Protein AF-A0A357SYR6-F1 (afdb_monomer)

Structure (mmCIF, N/CA/C/O backbone):
data_AF-A0A357SYR6-F1
#
_entry.id   AF-A0A357SYR6-F1
#
loop_
_atom_site.group_PDB
_atom_site.id
_atom_site.type_symbol
_atom_site.label_atom_id
_atom_site.label_alt_id
_atom_site.label_comp_id
_atom_site.label_asym_id
_atom_site.label_entity_id
_atom_site.label_seq_id
_atom_site.pdbx_PDB_ins_code
_atom_site.Cartn_x
_atom_site.Cartn_y
_atom_site.Cartn_z
_atom_site.occupancy
_atom_site.B_iso_or_equiv
_atom_site.auth_seq_id
_atom_site.auth_comp_id
_atom_site.auth_asym_id
_atom_site.auth_atom_id
_atom_site.pdbx_PDB_model_num
ATOM 1 N N . TYR A 1 1 ? 0.229 11.708 3.879 1.00 62.12 1 TYR A N 1
ATOM 2 C CA . TYR A 1 1 ? 0.086 10.726 4.973 1.00 62.12 1 TYR A CA 1
ATOM 3 C C . TYR A 1 1 ? -0.604 11.342 6.181 1.00 62.12 1 TYR A C 1
ATOM 5 O O . TYR A 1 1 ? -1.720 10.929 6.457 1.00 62.12 1 TYR A O 1
ATOM 13 N N . TYR A 1 2 ? -0.016 12.366 6.822 1.00 65.25 2 TYR A N 1
ATOM 14 C CA . TYR A 1 2 ? -0.557 12.988 8.040 1.00 65.25 2 TYR A CA 1
ATOM 15 C C . TYR A 1 2 ? -2.058 13.307 7.952 1.00 65.25 2 TYR A C 1
ATOM 17 O O . TYR A 1 2 ? -2.827 12.661 8.650 1.00 65.25 2 TYR A O 1
ATOM 25 N N . SER A 1 3 ? -2.507 14.168 7.033 1.00 65.62 3 SER A N 1
ATOM 26 C CA . SER A 1 3 ? -3.929 14.556 6.943 1.00 65.62 3 SER A CA 1
ATOM 27 C C . SER A 1 3 ? -4.893 13.427 6.562 1.00 65.62 3 SER A C 1
ATOM 29 O O . SER A 1 3 ? -6.044 13.448 6.979 1.00 65.62 3 SER A O 1
ATOM 31 N N . ASN A 1 4 ? -4.434 12.437 5.791 1.00 71.12 4 ASN A N 1
ATOM 32 C CA . ASN A 1 4 ? -5.279 11.327 5.345 1.00 71.12 4 ASN A CA 1
ATOM 33 C C . ASN A 1 4 ? -5.501 10.312 6.476 1.00 71.12 4 ASN A C 1
ATOM 35 O O . ASN A 1 4 ? -6.634 10.019 6.836 1.00 71.12 4 ASN A O 1
ATOM 39 N N . MET A 1 5 ? -4.409 9.830 7.075 1.00 72.31 5 MET A N 1
ATOM 40 C CA . MET A 1 5 ? -4.433 8.745 8.065 1.00 72.31 5 MET A CA 1
ATOM 41 C C . MET A 1 5 ? -4.942 9.222 9.431 1.00 72.31 5 MET A C 1
ATOM 43 O O . MET A 1 5 ? -5.750 8.542 10.065 1.00 72.31 5 MET A O 1
ATOM 47 N N . TYR A 1 6 ? -4.542 10.424 9.878 1.00 74.44 6 TYR A N 1
ATOM 48 C CA . TYR A 1 6 ? -5.105 10.976 11.113 1.00 74.44 6 TYR A CA 1
ATOM 49 C C . TYR A 1 6 ? -6.567 11.397 10.893 1.00 74.44 6 TYR A C 1
ATOM 51 O O . TYR A 1 6 ? -7.399 11.171 11.767 1.00 74.44 6 TYR A O 1
ATOM 59 N N . GLY A 1 7 ? -6.900 12.001 9.743 1.00 77.25 7 GLY A N 1
ATOM 60 C CA . GLY A 1 7 ? -8.239 12.537 9.472 1.00 77.25 7 GLY A CA 1
ATOM 61 C C . GLY A 1 7 ? -9.317 11.453 9.454 1.00 77.25 7 GLY A C 1
ATOM 62 O O . GLY A 1 7 ? -10.353 11.613 10.097 1.00 77.25 7 GLY A O 1
ATOM 63 N N . GLY A 1 8 ? -9.038 10.311 8.813 1.00 76.56 8 GLY A N 1
ATOM 64 C CA . GLY A 1 8 ? -9.933 9.146 8.811 1.00 76.56 8 GLY A CA 1
ATOM 65 C C . GLY A 1 8 ? -10.150 8.528 10.197 1.00 76.56 8 GLY A C 1
ATOM 66 O O . GLY A 1 8 ? -11.200 7.946 10.463 1.00 76.56 8 GLY A O 1
ATOM 67 N N . SER A 1 9 ? -9.209 8.730 11.127 1.00 79.00 9 SER A N 1
ATOM 68 C CA . SER A 1 9 ? -9.346 8.254 12.508 1.00 79.00 9 SER A CA 1
ATOM 69 C C . SER A 1 9 ? -10.447 8.997 13.278 1.00 79.00 9 SER A C 1
ATOM 71 O O . SER A 1 9 ? -11.057 8.417 14.169 1.00 79.00 9 SER A O 1
ATOM 73 N N . PHE A 1 10 ? -10.771 10.250 12.930 1.00 83.88 10 PHE A N 1
ATOM 74 C CA . PHE A 1 10 ? -11.851 10.996 13.594 1.00 83.88 10 PHE A CA 1
ATOM 75 C C . PHE A 1 10 ? -13.230 10.399 13.293 1.00 83.88 10 PHE A C 1
ATOM 77 O O . PHE A 1 10 ? -14.010 10.166 14.218 1.00 83.88 10 PHE A O 1
ATOM 84 N N . SER A 1 11 ? -13.531 10.127 12.017 1.00 82.62 11 SER A N 1
ATOM 85 C CA . SER A 1 11 ? -14.808 9.515 11.623 1.00 82.62 11 SER A CA 1
ATOM 86 C C . SER A 1 11 ? -14.911 8.066 12.103 1.00 82.62 11 SER A C 1
ATOM 88 O O . SER A 1 11 ? -15.976 7.641 12.551 1.00 82.62 11 SER A O 1
ATOM 90 N N . ALA A 1 12 ? -13.795 7.334 12.099 1.00 81.38 12 ALA A N 1
ATOM 91 C CA . ALA A 1 12 ? -13.709 5.979 12.630 1.00 81.38 12 ALA A CA 1
ATOM 92 C C . ALA A 1 12 ? -13.987 5.920 14.142 1.00 81.38 12 ALA A C 1
ATOM 94 O O . ALA A 1 12 ? -14.854 5.168 14.576 1.00 81.38 12 ALA A O 1
ATOM 95 N N . ILE A 1 13 ? -13.308 6.744 14.949 1.00 84.62 13 ILE A N 1
ATOM 96 C CA . ILE A 1 13 ? -13.412 6.709 16.417 1.00 84.62 13 ILE A CA 1
ATOM 97 C C . ILE A 1 13 ? -14.754 7.265 16.905 1.00 84.62 13 ILE A C 1
ATOM 99 O O . ILE A 1 13 ? -15.334 6.721 17.839 1.00 84.62 13 ILE A O 1
ATOM 103 N N . LEU A 1 14 ? -15.255 8.355 16.315 1.00 84.38 14 LEU A N 1
ATOM 104 C CA . LEU A 1 14 ? -16.460 9.025 16.823 1.00 84.38 14 LEU A CA 1
ATOM 105 C C . LEU A 1 14 ? -17.756 8.448 16.253 1.00 84.38 14 LEU A C 1
ATOM 107 O O . LEU A 1 14 ? -18.761 8.399 16.960 1.00 84.38 14 LEU A O 1
ATOM 111 N N . LEU A 1 15 ? -17.747 8.037 14.983 1.00 83.19 15 LEU A N 1
ATOM 112 C CA . LEU A 1 15 ? -18.959 7.670 14.246 1.00 83.19 15 LEU A CA 1
ATOM 113 C C . LEU A 1 15 ? -18.978 6.203 13.799 1.00 83.19 15 LEU A C 1
ATOM 115 O O . LEU A 1 15 ? -19.988 5.771 13.256 1.00 83.19 15 LEU A O 1
ATOM 119 N N . ASN A 1 16 ? -17.908 5.436 14.035 1.00 79.44 16 ASN A N 1
ATOM 120 C CA . ASN A 1 16 ? -17.733 4.070 13.528 1.00 79.44 16 ASN A CA 1
ATOM 121 C C . ASN A 1 16 ? -17.800 3.965 11.992 1.00 79.44 16 ASN A C 1
ATOM 123 O O . ASN A 1 16 ? -18.195 2.933 11.456 1.00 79.44 16 ASN A O 1
ATOM 127 N N . ILE A 1 17 ? -17.440 5.041 11.280 1.00 81.62 17 ILE A N 1
ATOM 128 C CA . ILE A 1 17 ? -17.429 5.089 9.811 1.00 81.62 17 ILE A CA 1
ATOM 129 C C . ILE A 1 17 ? -15.970 5.242 9.348 1.00 81.62 17 ILE A C 1
ATOM 131 O O . ILE A 1 17 ? -15.457 6.369 9.299 1.00 81.62 17 ILE A O 1
ATOM 135 N N . PRO A 1 18 ? -15.264 4.132 9.058 1.00 75.31 18 PRO A N 1
ATOM 136 C CA . PRO A 1 18 ? -13.890 4.177 8.570 1.00 75.31 18 PRO A CA 1
ATOM 137 C C . PRO A 1 18 ? -13.845 4.679 7.120 1.00 75.31 18 PRO A C 1
ATOM 139 O O . PRO A 1 18 ? -14.599 4.218 6.267 1.00 75.31 18 PRO A O 1
ATOM 142 N N . GLY A 1 19 ? -12.962 5.644 6.848 1.00 70.25 19 GLY A N 1
ATOM 143 C CA . GLY A 1 19 ? -12.783 6.234 5.513 1.00 70.25 19 GLY A CA 1
ATOM 144 C C . GLY A 1 19 ? -11.734 5.533 4.641 1.00 70.25 19 GLY A C 1
ATOM 145 O O . GLY A 1 19 ? -11.682 5.772 3.438 1.00 70.25 19 GLY A O 1
ATOM 146 N N . ASP A 1 20 ? -10.896 4.680 5.231 1.00 74.62 20 ASP A N 1
ATOM 147 C CA . ASP A 1 20 ? -9.856 3.902 4.561 1.00 74.62 20 ASP A CA 1
ATOM 148 C C . ASP A 1 20 ? -9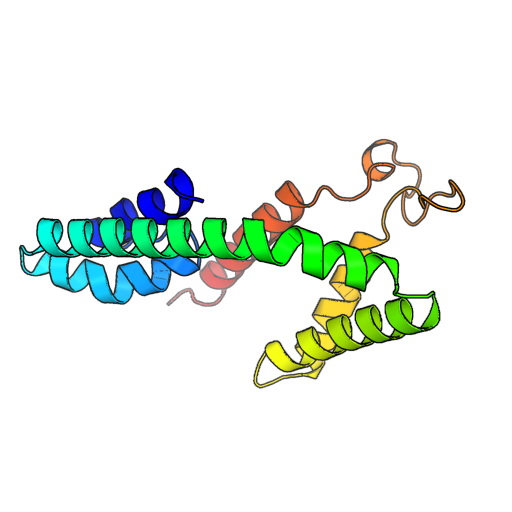.649 2.544 5.259 1.00 74.62 20 ASP A C 1
ATOM 150 O O . ASP A 1 20 ? -10.051 2.346 6.408 1.00 74.62 20 ASP A O 1
ATOM 154 N N . SER A 1 21 ? -9.040 1.576 4.563 1.00 72.69 21 SER A N 1
ATOM 155 C CA . SER A 1 21 ? -8.812 0.229 5.115 1.00 72.69 21 SER A CA 1
ATOM 156 C C . SER A 1 21 ? -8.038 0.226 6.447 1.00 72.69 21 SER A C 1
ATOM 158 O O . SER A 1 21 ? -8.420 -0.538 7.333 1.00 72.69 21 SER A O 1
ATOM 160 N N . PRO A 1 22 ? -7.008 1.072 6.660 1.00 73.19 22 PRO A N 1
ATOM 161 C CA . PRO A 1 22 ? -6.333 1.172 7.955 1.00 73.19 22 PRO A CA 1
ATOM 162 C C . PRO A 1 22 ? -7.229 1.693 9.086 1.00 73.19 22 PRO A C 1
ATOM 164 O O . PRO A 1 22 ? -7.122 1.199 10.209 1.00 73.19 22 PRO A O 1
ATOM 167 N N . ALA A 1 23 ? -8.139 2.642 8.821 1.00 78.44 23 ALA A N 1
ATOM 168 C CA . ALA A 1 23 ? -9.022 3.171 9.860 1.00 78.44 23 ALA A CA 1
ATOM 169 C C . ALA A 1 23 ? -10.068 2.165 10.350 1.00 78.44 23 ALA A C 1
ATOM 171 O O . ALA A 1 23 ? -10.669 2.410 11.393 1.00 78.44 23 ALA A O 1
ATOM 172 N N . VAL A 1 24 ? -10.273 1.032 9.668 1.00 78.12 24 VAL A N 1
ATOM 173 C CA . VAL A 1 24 ? -11.152 -0.045 10.158 1.00 78.12 24 VAL A CA 1
ATOM 174 C C . VAL A 1 24 ? -10.641 -0.598 11.491 1.00 78.12 24 VAL A C 1
ATOM 176 O O . VAL A 1 24 ? -11.421 -0.746 12.429 1.00 78.12 24 VAL A O 1
ATOM 179 N N . MET A 1 25 ? -9.328 -0.825 11.618 1.00 79.44 25 MET A N 1
ATOM 180 C CA . MET A 1 25 ? -8.735 -1.282 12.884 1.00 79.44 25 MET A CA 1
ATOM 181 C C . MET A 1 25 ? -8.815 -0.191 13.957 1.00 79.44 25 MET A C 1
ATOM 183 O O . MET A 1 25 ? -9.137 -0.469 15.109 1.00 79.44 25 MET A O 1
ATOM 187 N N . THR A 1 26 ? -8.630 1.073 13.568 1.00 83.81 26 THR A N 1
ATOM 188 C CA . THR A 1 26 ? -8.809 2.216 14.474 1.00 83.81 26 THR A CA 1
ATOM 189 C C . THR A 1 26 ? -10.259 2.362 14.950 1.00 83.81 26 THR A C 1
ATOM 191 O O . THR A 1 26 ? -10.485 2.757 16.092 1.00 83.81 26 THR A O 1
ATOM 194 N N . ALA A 1 27 ? -11.249 2.044 14.110 1.00 81.62 27 ALA A N 1
ATOM 195 C CA . ALA A 1 27 ? -12.664 2.046 14.478 1.00 81.62 27 ALA A CA 1
ATOM 196 C C . ALA A 1 27 ? -12.974 0.922 15.477 1.00 81.62 27 ALA A C 1
ATOM 198 O O . ALA A 1 27 ? -13.599 1.181 16.504 1.00 81.62 27 ALA A O 1
ATOM 199 N N . LEU A 1 28 ? -12.478 -0.292 15.211 1.00 81.62 28 LEU A N 1
ATOM 200 C CA . LEU A 1 28 ? -12.661 -1.461 16.075 1.00 81.62 28 LEU A CA 1
ATOM 201 C C . LEU A 1 28 ? -12.189 -1.204 17.511 1.00 81.62 28 LEU A C 1
ATOM 203 O O . LEU A 1 28 ? -12.928 -1.490 18.452 1.00 81.62 28 LEU A O 1
ATOM 207 N N . ASP A 1 29 ? -11.009 -0.606 17.676 1.00 82.62 29 ASP A N 1
ATOM 208 C CA . ASP A 1 29 ? -10.451 -0.329 19.004 1.00 82.62 29 ASP A CA 1
ATOM 209 C C . ASP A 1 29 ? -10.948 1.003 19.593 1.00 82.62 29 ASP A C 1
ATOM 211 O O . ASP A 1 29 ? -11.198 1.128 20.796 1.00 82.62 29 ASP A O 1
ATOM 215 N N . GLY A 1 30 ? -11.100 2.029 18.756 1.00 82.44 30 GLY A N 1
ATOM 216 C CA . GLY A 1 30 ? -11.358 3.400 19.187 1.00 82.44 30 GLY A CA 1
ATOM 217 C C . GLY A 1 30 ? -12.831 3.742 19.413 1.00 82.44 30 GLY A C 1
ATOM 218 O O . GLY A 1 30 ? -13.141 4.508 20.330 1.00 82.44 30 GLY A O 1
ATOM 219 N N . TYR A 1 31 ? -13.759 3.161 18.647 1.00 85.06 31 TYR A N 1
ATOM 220 C CA . TYR A 1 31 ? -15.194 3.424 18.803 1.00 85.06 31 TYR A CA 1
ATOM 221 C C . TYR A 1 31 ? -15.764 2.955 20.160 1.00 85.06 31 TYR A C 1
ATOM 223 O O . TYR A 1 31 ? -16.504 3.718 20.796 1.00 85.06 31 TYR A O 1
ATOM 231 N N . PRO A 1 32 ? -15.384 1.779 20.708 1.00 85.31 32 PRO A N 1
ATOM 232 C CA . PRO A 1 32 ? -15.765 1.385 22.069 1.00 85.31 32 PRO A CA 1
ATOM 233 C C . PRO A 1 32 ? -15.250 2.355 23.149 1.00 85.31 32 PRO A C 1
ATOM 235 O O . PRO A 1 32 ? -15.948 2.654 24.126 1.00 85.31 32 PRO A O 1
ATOM 238 N N . LEU A 1 33 ? -14.042 2.899 22.966 1.00 85.75 33 LEU A N 1
ATOM 239 C CA . LEU A 1 33 ? -13.465 3.911 23.857 1.00 85.75 33 LEU A CA 1
ATOM 240 C C . LEU A 1 33 ? -14.218 5.246 23.764 1.00 85.75 33 LEU A C 1
ATOM 242 O O . LEU A 1 33 ? -14.460 5.893 24.783 1.00 85.75 33 LEU A O 1
ATOM 246 N N . ALA A 1 34 ? -14.665 5.639 22.572 1.00 85.62 34 ALA A N 1
ATOM 247 C CA . ALA A 1 34 ? -15.521 6.810 22.407 1.00 85.62 34 ALA A CA 1
ATOM 248 C C . ALA A 1 34 ? -16.886 6.626 23.089 1.00 85.62 34 ALA A C 1
ATOM 250 O O . ALA A 1 34 ? -17.329 7.506 23.830 1.00 85.62 34 ALA A O 1
ATOM 251 N N . ARG A 1 35 ? -17.508 5.449 22.935 1.00 83.88 35 ARG A N 1
ATOM 252 C CA . ARG A 1 35 ? -18.783 5.098 23.583 1.00 83.88 35 ARG A CA 1
ATOM 253 C C . ARG A 1 35 ? -18.732 5.066 25.110 1.00 83.88 35 ARG A C 1
ATOM 255 O O . ARG A 1 35 ? -19.757 5.290 25.746 1.00 83.88 35 ARG A O 1
ATOM 262 N N . SER A 1 36 ? -17.566 4.805 25.694 1.00 84.31 36 SER A N 1
ATOM 263 C CA . SER A 1 36 ? -17.340 4.829 27.148 1.00 84.31 36 SER A CA 1
ATOM 264 C C . SER A 1 36 ? -16.970 6.221 27.688 1.00 84.31 36 SER A C 1
ATOM 266 O O . SER A 1 36 ? -16.517 6.348 28.824 1.00 84.31 36 SER A O 1
ATOM 268 N N . GLY A 1 37 ? -17.155 7.278 26.885 1.00 85.44 37 GLY A N 1
ATOM 269 C CA . GLY A 1 37 ? -16.864 8.663 27.266 1.00 85.44 37 GLY A CA 1
ATOM 270 C C . GLY A 1 37 ? -15.378 9.030 27.197 1.00 85.44 37 GLY A C 1
ATOM 271 O O . GLY A 1 37 ? -15.003 10.143 27.556 1.00 85.44 37 GLY A O 1
ATOM 272 N N . ARG A 1 38 ? -14.517 8.128 26.706 1.00 88.44 38 ARG A N 1
ATOM 273 C CA . ARG A 1 38 ? -13.062 8.328 26.573 1.00 88.44 38 ARG A CA 1
ATOM 274 C C . ARG A 1 38 ? -12.647 8.712 25.150 1.00 88.44 38 ARG A C 1
ATOM 276 O O . ARG A 1 38 ? -11.518 8.448 24.740 1.00 88.44 38 ARG A O 1
ATOM 283 N N . ALA A 1 39 ? -13.533 9.382 24.412 1.00 83.31 39 ALA A N 1
ATOM 284 C CA . ALA A 1 39 ? -13.292 9.795 23.029 1.00 83.31 39 ALA A CA 1
ATOM 285 C C . ALA A 1 39 ? -12.021 10.648 22.879 1.00 83.31 39 ALA A C 1
ATOM 287 O O . ALA A 1 39 ? -11.218 10.394 21.989 1.00 83.31 39 ALA A O 1
ATOM 288 N N . GLY A 1 40 ? -11.787 11.604 23.787 1.00 83.62 40 GLY A N 1
ATOM 289 C CA . GLY A 1 40 ? -10.595 12.461 23.746 1.00 83.62 40 GLY A CA 1
ATOM 290 C C . GLY A 1 40 ? -9.282 11.697 23.950 1.00 83.62 40 GLY A C 1
ATOM 291 O O . GLY A 1 40 ? -8.295 11.983 23.275 1.00 83.62 40 GLY A O 1
ATOM 292 N N . ALA A 1 41 ? -9.278 10.687 24.827 1.00 85.19 41 ALA A N 1
ATOM 293 C CA . ALA A 1 41 ? -8.108 9.839 25.044 1.00 85.19 41 ALA A CA 1
ATOM 294 C C . ALA A 1 41 ? -7.821 8.965 23.814 1.00 85.19 41 ALA A C 1
ATOM 296 O O . ALA A 1 41 ? -6.676 8.905 23.378 1.00 85.19 41 ALA A O 1
ATOM 297 N N . ALA A 1 42 ? -8.856 8.363 23.217 1.00 85.12 42 ALA A N 1
ATOM 298 C CA . ALA A 1 42 ? -8.729 7.568 21.993 1.00 85.12 42 ALA A CA 1
ATOM 299 C C . ALA A 1 42 ? -8.235 8.401 20.796 1.00 85.12 42 ALA A C 1
ATOM 301 O O . ALA A 1 42 ? -7.387 7.957 20.026 1.00 85.12 42 ALA A O 1
ATOM 302 N N . LEU A 1 43 ? -8.721 9.637 20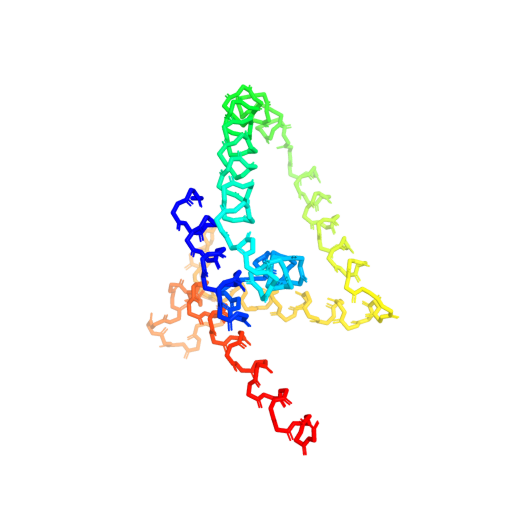.657 1.00 86.38 43 LEU A N 1
ATOM 303 C CA . LEU A 1 43 ? -8.266 10.552 19.610 1.00 86.38 43 LEU A CA 1
ATOM 304 C C . LEU A 1 43 ? -6.800 10.951 19.808 1.00 86.38 43 LEU A C 1
ATOM 306 O O . LEU A 1 43 ? -6.013 10.934 18.865 1.00 86.38 43 LEU A O 1
ATOM 310 N N . SER A 1 44 ? -6.426 11.313 21.038 1.00 86.19 44 SER A N 1
ATOM 311 C CA . SER A 1 44 ? -5.068 11.759 21.349 1.00 86.19 44 SER A CA 1
ATOM 312 C C . SER A 1 44 ? -4.045 10.649 21.117 1.00 86.19 44 SER A C 1
ATOM 314 O O . SER A 1 44 ? -2.994 10.913 20.533 1.00 86.19 44 SER A O 1
ATOM 316 N N . THR A 1 45 ? -4.356 9.404 21.493 1.00 86.25 45 THR A N 1
ATOM 317 C CA . THR A 1 45 ? -3.465 8.266 21.237 1.00 86.25 45 THR A CA 1
ATOM 318 C C . THR A 1 45 ? -3.321 7.983 19.744 1.00 86.25 45 THR A C 1
ATOM 320 O O . THR A 1 45 ? -2.194 7.788 19.293 1.00 86.25 45 THR A O 1
ATOM 323 N N . ALA A 1 46 ? -4.410 8.034 18.968 1.00 86.06 46 ALA A N 1
ATOM 324 C CA . ALA A 1 46 ? -4.382 7.839 17.515 1.00 86.06 46 ALA A CA 1
ATOM 325 C C . ALA A 1 46 ? -3.576 8.927 16.781 1.00 86.06 46 ALA A C 1
ATOM 327 O O . ALA A 1 46 ? -2.825 8.640 15.844 1.00 86.06 46 ALA A O 1
ATOM 328 N N . ILE A 1 47 ? -3.689 10.184 17.219 1.00 85.56 47 ILE A N 1
ATOM 329 C CA . ILE A 1 47 ? -2.928 11.304 16.651 1.00 85.56 47 ILE A CA 1
ATOM 330 C C . ILE A 1 47 ? -1.443 11.173 17.005 1.00 85.56 47 ILE A C 1
ATOM 332 O O . ILE A 1 47 ? -0.593 11.275 16.120 1.00 85.56 47 ILE A O 1
ATOM 336 N N . CYS A 1 48 ? -1.117 10.909 18.274 1.00 87.62 48 CYS A N 1
ATOM 337 C CA . CYS A 1 48 ? 0.267 10.755 18.719 1.00 87.62 48 CYS A CA 1
ATOM 338 C C . CYS A 1 48 ? 0.955 9.560 18.048 1.00 87.62 48 CYS A C 1
ATOM 340 O O . CYS A 1 48 ? 2.084 9.698 17.578 1.00 87.62 48 CYS A O 1
ATOM 342 N N . SER A 1 49 ? 0.285 8.409 17.942 1.00 86.75 49 SER A N 1
ATOM 343 C CA . S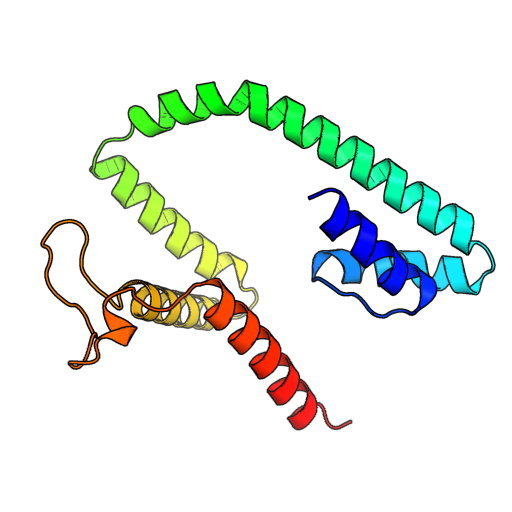ER A 1 49 ? 0.845 7.227 17.276 1.00 86.75 49 SER A CA 1
ATOM 344 C C . SER A 1 49 ? 1.092 7.480 15.786 1.00 86.75 49 SER A C 1
ATOM 346 O O . SER A 1 49 ? 2.166 7.155 15.281 1.00 86.75 49 SER A O 1
ATOM 348 N N . SER A 1 50 ? 0.157 8.145 15.099 1.00 86.38 50 SER A N 1
ATOM 349 C CA . SER A 1 50 ? 0.297 8.512 13.684 1.00 86.38 50 SER A CA 1
ATOM 350 C C . SER A 1 50 ? 1.412 9.531 13.455 1.00 86.38 50 SER A C 1
ATOM 352 O O . SER A 1 50 ? 2.146 9.440 12.469 1.00 86.38 50 SER A O 1
ATOM 354 N N . PHE A 1 51 ? 1.568 10.496 14.363 1.00 86.56 51 PHE A N 1
ATOM 355 C CA . PHE A 1 51 ? 2.635 11.488 14.292 1.00 86.56 51 PHE A CA 1
ATOM 356 C C . PHE A 1 51 ? 4.010 10.846 14.487 1.00 86.56 51 PHE A C 1
ATOM 358 O O . PHE A 1 51 ? 4.911 11.069 13.676 1.00 86.56 51 PHE A O 1
ATOM 365 N N . ILE A 1 52 ? 4.162 10.010 15.517 1.00 90.00 52 ILE A N 1
ATOM 366 C CA . ILE A 1 52 ? 5.418 9.315 15.816 1.00 90.00 52 ILE A CA 1
ATOM 367 C C . ILE A 1 52 ? 5.759 8.338 14.688 1.00 90.00 52 ILE A C 1
ATOM 369 O O . ILE A 1 52 ? 6.854 8.409 14.133 1.00 90.00 52 ILE A O 1
ATOM 373 N N . GLY A 1 53 ? 4.813 7.485 14.287 1.00 87.12 53 GLY A N 1
ATOM 374 C CA . GLY A 1 53 ? 5.010 6.515 13.209 1.00 87.12 53 GLY A CA 1
ATOM 375 C C . GLY A 1 53 ? 5.325 7.183 11.871 1.00 87.12 53 GLY A C 1
ATOM 376 O O . GLY A 1 53 ? 6.266 6.783 11.189 1.00 87.12 53 GLY A O 1
ATOM 377 N N . GLY A 1 54 ? 4.607 8.257 11.527 1.00 87.44 54 GLY A N 1
ATOM 378 C CA . GLY A 1 54 ? 4.879 9.040 10.323 1.00 87.44 54 GLY A CA 1
ATOM 379 C C . GLY A 1 54 ? 6.263 9.691 10.349 1.00 87.44 54 GLY A C 1
ATOM 380 O O . GLY A 1 54 ? 6.990 9.627 9.364 1.00 87.44 54 GLY A O 1
ATOM 381 N N . THR A 1 55 ? 6.661 10.266 11.486 1.00 90.31 55 THR A N 1
ATOM 382 C CA . THR A 1 55 ? 7.969 10.925 11.638 1.00 90.31 55 THR A CA 1
ATOM 383 C C . THR A 1 55 ? 9.116 9.922 11.549 1.00 90.31 55 THR A C 1
ATOM 385 O O . THR A 1 55 ? 10.063 10.141 10.795 1.00 90.31 55 THR A O 1
ATOM 388 N N . ILE A 1 56 ? 9.012 8.789 12.250 1.00 92.19 56 ILE A N 1
ATOM 389 C CA . ILE A 1 56 ? 9.987 7.696 12.160 1.00 92.19 56 ILE A CA 1
ATOM 390 C C . ILE A 1 56 ? 10.067 7.181 10.719 1.00 92.19 56 ILE A C 1
ATOM 392 O O . ILE A 1 56 ? 11.163 7.043 10.180 1.00 92.19 56 ILE A O 1
ATOM 396 N N . GLY A 1 57 ? 8.920 6.964 10.069 1.00 89.62 57 GLY A N 1
ATOM 397 C CA . GLY A 1 57 ? 8.856 6.518 8.679 1.00 89.62 57 GLY A CA 1
ATOM 398 C C . GLY A 1 57 ? 9.558 7.475 7.716 1.00 89.62 57 GLY A C 1
ATOM 399 O O . GLY A 1 57 ? 10.330 7.026 6.873 1.00 89.62 57 GLY A O 1
ATOM 400 N N . ILE A 1 58 ? 9.363 8.790 7.869 1.00 90.44 58 ILE A N 1
ATOM 401 C CA . ILE A 1 58 ? 10.043 9.802 7.047 1.00 90.44 58 ILE A CA 1
ATOM 402 C C . ILE A 1 58 ? 11.551 9.790 7.288 1.00 90.44 58 ILE A C 1
ATOM 404 O O . ILE A 1 58 ? 12.310 9.834 6.322 1.00 90.44 58 ILE A O 1
ATOM 408 N N . ILE A 1 59 ? 11.998 9.713 8.543 1.00 92.94 59 ILE A N 1
ATOM 409 C CA . ILE A 1 59 ? 13.430 9.684 8.874 1.00 92.94 59 ILE A CA 1
ATOM 410 C C . ILE A 1 59 ? 14.088 8.449 8.254 1.00 92.94 59 ILE A C 1
ATOM 412 O O . ILE A 1 59 ? 15.092 8.575 7.551 1.00 92.94 59 ILE A O 1
ATOM 416 N N . ILE A 1 60 ? 13.493 7.270 8.452 1.00 92.69 60 ILE A N 1
ATOM 417 C CA . ILE A 1 60 ? 13.989 6.015 7.880 1.00 92.69 60 ILE A CA 1
ATOM 418 C C . ILE A 1 60 ? 14.009 6.105 6.355 1.00 92.69 60 ILE A C 1
ATOM 420 O O . ILE A 1 60 ? 15.036 5.832 5.746 1.00 92.69 60 ILE A O 1
ATOM 424 N N . LEU A 1 61 ? 12.918 6.542 5.722 1.00 91.00 61 LEU A N 1
ATOM 425 C CA . LEU A 1 61 ? 12.838 6.633 4.264 1.00 91.00 61 LEU A CA 1
ATOM 426 C C . LEU A 1 61 ? 13.845 7.638 3.691 1.00 91.00 61 LEU A C 1
ATOM 428 O O . LEU A 1 61 ? 14.436 7.377 2.648 1.00 91.00 61 LEU A O 1
ATOM 432 N N . THR A 1 62 ? 14.094 8.751 4.380 1.00 92.31 62 THR A N 1
ATOM 433 C CA . THR A 1 62 ? 15.069 9.764 3.946 1.00 92.31 62 THR A CA 1
ATOM 434 C C . THR A 1 62 ? 16.500 9.224 3.990 1.00 92.31 62 THR A C 1
ATOM 436 O O . THR A 1 62 ? 17.285 9.489 3.082 1.00 92.31 62 THR A O 1
ATOM 439 N N . ILE A 1 63 ? 16.844 8.433 5.012 1.00 91.44 63 ILE A N 1
ATOM 440 C CA . ILE A 1 63 ? 18.188 7.856 5.175 1.00 91.44 63 ILE A CA 1
ATOM 441 C C . ILE A 1 63 ? 18.375 6.617 4.288 1.00 91.44 63 ILE A C 1
ATOM 443 O O . ILE A 1 63 ? 19.400 6.465 3.624 1.00 91.44 63 ILE A O 1
ATOM 447 N N . SER A 1 64 ? 17.386 5.724 4.256 1.00 89.62 64 SER A N 1
ATOM 448 C CA . SER A 1 64 ? 17.429 4.471 3.497 1.00 89.62 64 SER A CA 1
ATOM 449 C C . SER A 1 64 ? 17.157 4.667 2.007 1.00 89.62 64 SER A C 1
ATOM 451 O O . SER A 1 64 ? 17.640 3.876 1.202 1.00 89.62 64 SER A O 1
ATOM 453 N N . GLY A 1 65 ? 16.441 5.722 1.615 1.00 89.25 65 GLY A N 1
ATOM 454 C CA . GLY A 1 65 ? 16.131 6.062 0.225 1.00 89.25 65 GLY A CA 1
ATOM 455 C C . GLY A 1 65 ? 17.348 6.073 -0.709 1.00 89.25 65 GLY A C 1
ATOM 456 O O . GLY A 1 65 ? 17.345 5.328 -1.690 1.00 89.25 65 GLY A O 1
ATOM 457 N N . PRO A 1 66 ? 18.424 6.836 -0.424 1.00 86.06 66 PRO A N 1
ATOM 458 C CA . PRO A 1 66 ? 19.614 6.841 -1.277 1.00 86.06 66 PRO A CA 1
ATOM 459 C C . PRO A 1 66 ? 20.349 5.494 -1.297 1.00 86.06 66 PRO A C 1
ATOM 461 O O . PRO A 1 66 ? 20.950 5.141 -2.311 1.00 86.06 66 PRO A O 1
ATOM 464 N N . ILE A 1 67 ? 20.306 4.729 -0.203 1.00 87.44 67 ILE A N 1
ATOM 465 C CA . ILE A 1 67 ? 20.916 3.395 -0.134 1.00 87.44 67 ILE A CA 1
ATOM 466 C C . ILE A 1 67 ? 20.155 2.446 -1.065 1.00 87.44 67 ILE A C 1
ATOM 468 O O . ILE A 1 67 ? 20.760 1.841 -1.943 1.00 87.44 67 ILE A O 1
ATOM 472 N N . LEU A 1 68 ? 18.829 2.393 -0.944 1.00 86.12 68 LEU A N 1
ATOM 473 C CA . LEU A 1 68 ? 17.954 1.591 -1.800 1.00 86.12 68 LEU A CA 1
ATOM 474 C C . LEU A 1 68 ? 18.084 1.980 -3.279 1.00 86.12 68 LEU A C 1
ATOM 476 O O . LEU A 1 68 ? 18.132 1.102 -4.136 1.00 86.12 68 LEU A O 1
ATOM 480 N N . ALA A 1 69 ? 18.214 3.274 -3.585 1.00 84.75 69 ALA A N 1
ATOM 481 C CA . ALA A 1 69 ? 18.396 3.753 -4.954 1.00 84.75 69 ALA A CA 1
ATOM 482 C C . ALA A 1 69 ? 19.700 3.241 -5.589 1.00 84.75 69 ALA A C 1
ATOM 484 O O . ALA A 1 69 ? 19.690 2.806 -6.738 1.00 84.75 69 ALA A O 1
ATOM 485 N N . LYS A 1 70 ? 20.815 3.233 -4.843 1.00 85.19 70 LYS A N 1
ATOM 486 C CA . LYS A 1 70 ? 22.091 2.681 -5.334 1.00 85.19 70 LYS A CA 1
ATOM 487 C C . LYS A 1 70 ? 21.992 1.188 -5.639 1.00 85.19 70 LYS A C 1
ATOM 489 O O . LYS A 1 70 ? 22.561 0.736 -6.626 1.00 85.19 70 LYS A O 1
ATOM 494 N N . TRP A 1 71 ? 21.269 0.442 -4.809 1.00 84.06 71 TRP A N 1
ATOM 495 C CA . TRP A 1 71 ? 21.060 -0.990 -5.010 1.00 84.06 71 TRP A CA 1
ATOM 496 C C . TRP A 1 71 ? 20.139 -1.257 -6.203 1.00 84.06 71 TRP A C 1
ATOM 498 O O . TRP A 1 71 ? 20.454 -2.101 -7.032 1.00 84.06 71 TRP A O 1
ATOM 508 N N . GLY A 1 72 ? 19.060 -0.483 -6.348 1.00 82.56 72 GLY A N 1
ATOM 509 C CA . GLY A 1 72 ? 18.155 -0.590 -7.494 1.00 82.56 72 GLY A CA 1
ATO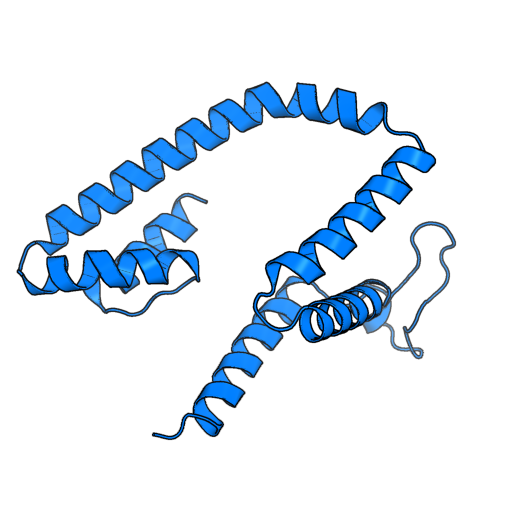M 510 C C . GLY A 1 72 ? 18.827 -0.259 -8.829 1.00 82.56 72 GLY A C 1
ATOM 511 O O . GLY A 1 72 ? 18.559 -0.921 -9.823 1.00 82.56 72 GLY A O 1
ATOM 512 N N . LEU A 1 73 ? 19.744 0.715 -8.855 1.00 81.06 73 LEU A N 1
ATOM 513 C CA . LEU A 1 73 ? 20.529 1.057 -10.051 1.00 81.06 73 LEU A CA 1
ATOM 514 C C . LEU A 1 73 ? 21.561 -0.017 -10.429 1.00 81.06 73 LEU A C 1
ATOM 516 O O . LEU A 1 73 ? 22.001 -0.053 -11.574 1.00 81.06 73 LEU A O 1
ATOM 520 N N . ALA A 1 74 ? 21.956 -0.871 -9.482 1.00 83.75 74 ALA A N 1
ATOM 521 C CA . ALA A 1 74 ? 22.855 -1.993 -9.734 1.00 83.75 74 ALA A CA 1
ATOM 522 C C . ALA A 1 74 ? 22.125 -3.240 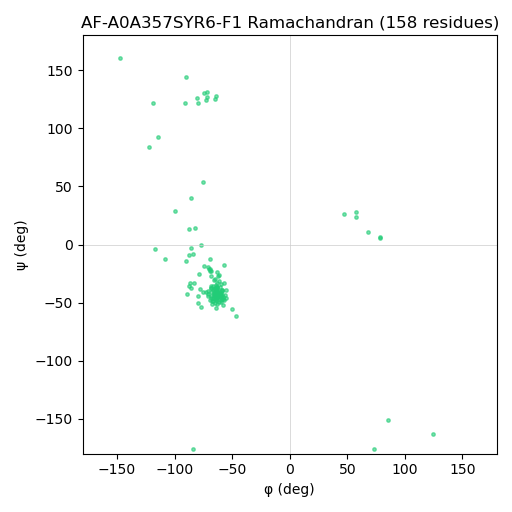-10.264 1.00 83.75 74 ALA A C 1
ATOM 524 O O . ALA A 1 74 ? 22.786 -4.199 -10.656 1.00 83.75 74 ALA A O 1
ATOM 525 N N . PHE A 1 75 ? 20.786 -3.250 -10.278 1.00 85.94 75 PHE A N 1
ATOM 526 C CA . PHE A 1 75 ? 20.022 -4.359 -10.844 1.00 85.94 75 PHE A CA 1
ATOM 527 C C . PHE A 1 75 ? 20.115 -4.355 -12.367 1.00 85.94 75 PHE A C 1
ATOM 529 O O . PHE A 1 75 ? 19.785 -3.372 -13.032 1.00 85.94 75 PHE A O 1
ATOM 536 N N . GLY A 1 76 ? 20.553 -5.482 -12.919 1.00 87.25 76 GLY A N 1
ATOM 537 C CA . GLY A 1 76 ? 20.532 -5.736 -14.345 1.00 87.25 76 GLY A CA 1
ATOM 538 C C . GLY A 1 76 ? 19.174 -6.260 -14.829 1.00 87.25 76 GLY A C 1
ATOM 539 O O . GLY A 1 76 ? 18.205 -6.383 -14.068 1.00 87.25 76 GLY A O 1
ATOM 540 N N . PRO A 1 77 ? 19.083 -6.596 -16.129 1.00 86.69 77 PRO A N 1
ATOM 541 C CA . PRO A 1 77 ? 17.861 -7.132 -16.728 1.00 86.69 77 PRO A CA 1
ATOM 542 C C . PRO A 1 77 ? 17.389 -8.448 -16.088 1.00 86.69 77 PRO A C 1
ATOM 544 O O . PRO A 1 77 ? 16.183 -8.688 -15.980 1.00 86.69 77 PRO A O 1
ATOM 547 N N . ALA A 1 78 ? 18.324 -9.300 -15.651 1.00 90.75 78 ALA A N 1
ATOM 548 C CA . ALA A 1 78 ? 18.011 -10.591 -15.041 1.00 90.75 78 ALA A CA 1
ATOM 549 C C . ALA A 1 78 ? 17.404 -10.421 -13.639 1.00 90.75 78 ALA A C 1
ATOM 551 O O . ALA A 1 78 ? 16.386 -11.037 -13.322 1.00 90.75 78 ALA A O 1
ATOM 552 N N . GLU A 1 79 ? 17.979 -9.535 -12.826 1.00 89.19 79 GLU A N 1
ATOM 553 C CA . GLU A 1 79 ? 17.526 -9.224 -11.472 1.00 89.19 79 GLU A CA 1
ATOM 554 C C . GLU A 1 79 ? 16.151 -8.557 -11.488 1.00 89.19 79 GLU A C 1
ATOM 556 O O . GLU A 1 79 ? 15.285 -8.930 -10.701 1.00 89.19 79 GLU A O 1
ATOM 561 N N . LEU A 1 80 ? 15.910 -7.629 -12.422 1.00 87.88 80 LEU A N 1
ATOM 562 C CA . LEU A 1 80 ? 14.594 -7.008 -12.594 1.00 87.88 80 LEU A CA 1
ATOM 563 C C . LEU A 1 80 ? 13.526 -8.027 -12.996 1.00 87.88 80 LEU A C 1
ATOM 565 O O . LEU A 1 80 ? 12.418 -7.994 -12.462 1.00 87.88 80 LEU A O 1
ATOM 569 N N . THR A 1 81 ? 13.855 -8.959 -13.893 1.00 88.19 81 THR A N 1
ATOM 570 C CA . THR A 1 81 ? 12.916 -10.013 -14.306 1.00 88.19 81 THR A CA 1
ATOM 571 C C . THR A 1 81 ? 12.555 -10.915 -13.126 1.00 88.19 81 THR A C 1
ATOM 573 O O . THR A 1 81 ? 11.375 -11.169 -12.882 1.00 88.19 81 THR A O 1
ATOM 576 N N . LEU A 1 82 ? 13.554 -11.352 -12.351 1.00 91.00 82 LEU A N 1
ATOM 577 C CA . LEU A 1 82 ? 13.340 -12.152 -11.144 1.00 91.00 82 LEU A CA 1
ATOM 578 C C . LEU A 1 82 ? 12.549 -11.389 -10.081 1.00 91.00 82 LEU A C 1
ATOM 580 O O . LEU A 1 82 ? 11.654 -11.966 -9.473 1.00 91.00 82 LEU A O 1
ATOM 584 N N . LEU A 1 83 ? 12.833 -10.102 -9.880 1.00 89.56 83 LEU A N 1
ATOM 585 C CA . LEU A 1 83 ? 12.129 -9.259 -8.918 1.00 89.56 83 LEU A CA 1
ATOM 586 C C . LEU A 1 83 ? 10.650 -9.098 -9.283 1.00 89.56 83 LEU A C 1
ATOM 588 O O . LEU A 1 83 ? 9.790 -9.231 -8.415 1.00 89.56 83 LEU A O 1
ATOM 592 N N . ILE A 1 84 ? 10.346 -8.835 -10.557 1.00 88.50 84 ILE A N 1
ATOM 593 C CA . ILE A 1 84 ? 8.966 -8.704 -11.043 1.00 88.50 84 ILE A CA 1
ATOM 594 C C . ILE A 1 84 ? 8.234 -10.041 -10.906 1.00 88.50 84 ILE A C 1
ATOM 596 O O . ILE A 1 84 ? 7.117 -10.075 -10.391 1.00 88.50 84 ILE A O 1
ATOM 600 N N . LEU A 1 85 ? 8.867 -11.150 -11.301 1.00 88.12 85 LEU A N 1
ATOM 601 C CA . LEU A 1 85 ? 8.280 -12.483 -11.174 1.00 88.12 85 LEU A CA 1
ATOM 602 C C . LEU A 1 85 ? 8.027 -12.834 -9.703 1.00 88.12 85 LEU A C 1
ATOM 604 O O . LEU A 1 85 ? 6.933 -13.269 -9.353 1.00 88.12 85 LEU A O 1
ATOM 608 N N . PHE A 1 86 ? 8.994 -12.561 -8.827 1.00 89.50 86 PHE A N 1
ATOM 609 C CA . PHE A 1 86 ? 8.853 -12.740 -7.387 1.00 89.50 86 PHE A CA 1
ATOM 610 C C . PHE A 1 86 ? 7.696 -11.905 -6.825 1.00 89.50 86 PHE A C 1
ATOM 612 O O . PHE A 1 86 ? 6.839 -12.442 -6.121 1.00 89.50 86 PHE A O 1
ATOM 619 N N . ALA A 1 87 ? 7.605 -10.623 -7.191 1.00 88.19 87 ALA A N 1
ATOM 620 C CA . ALA A 1 87 ? 6.513 -9.748 -6.774 1.00 88.19 87 ALA A CA 1
ATOM 621 C C . ALA A 1 87 ? 5.144 -10.295 -7.207 1.00 88.19 87 ALA A C 1
ATOM 623 O O . ALA A 1 87 ? 4.227 -10.364 -6.391 1.00 88.19 87 ALA A O 1
ATOM 624 N N . MET A 1 88 ? 5.019 -10.762 -8.453 1.00 84.12 88 MET A N 1
ATOM 625 C CA . MET A 1 88 ? 3.783 -11.371 -8.953 1.00 84.12 88 MET A CA 1
ATOM 626 C C . MET A 1 88 ? 3.420 -12.657 -8.200 1.00 84.12 88 MET A C 1
ATOM 628 O O . MET A 1 88 ? 2.263 -12.842 -7.827 1.00 84.12 88 MET A O 1
ATOM 632 N N . THR A 1 89 ? 4.395 -13.530 -7.926 1.00 84.25 89 THR A N 1
ATOM 633 C CA . THR A 1 89 ? 4.147 -14.762 -7.156 1.00 84.25 89 THR A CA 1
ATOM 634 C C . THR A 1 89 ? 3.761 -14.482 -5.702 1.00 84.25 89 THR A C 1
ATOM 636 O O . THR A 1 89 ? 2.888 -15.157 -5.160 1.00 84.25 89 THR A O 1
ATOM 639 N N . SER A 1 90 ? 4.348 -13.449 -5.091 1.00 85.25 90 SER A N 1
ATOM 640 C CA . SER A 1 90 ? 4.051 -13.030 -3.718 1.00 85.25 90 SER A CA 1
ATOM 641 C C . SER A 1 90 ? 2.597 -12.570 -3.560 1.00 85.25 90 SER A C 1
ATOM 643 O O . SER A 1 90 ? 1.933 -12.963 -2.603 1.00 85.25 90 SER A O 1
ATOM 645 N N . ILE A 1 91 ? 2.056 -11.824 -4.535 1.00 81.62 91 ILE A N 1
ATOM 646 C CA . ILE A 1 91 ? 0.648 -11.382 -4.527 1.00 81.62 91 ILE A CA 1
ATOM 647 C C . ILE A 1 91 ? -0.308 -12.581 -4.515 1.00 81.62 91 ILE A C 1
ATOM 649 O O . ILE A 1 91 ? -1.274 -12.590 -3.753 1.00 81.62 91 ILE A O 1
ATOM 653 N N . GLY A 1 92 ? -0.023 -13.610 -5.318 1.00 75.50 92 GLY A N 1
ATOM 654 C CA . GLY A 1 92 ? -0.828 -14.833 -5.346 1.00 75.50 92 GLY A CA 1
ATOM 655 C C . GLY A 1 92 ? -0.853 -15.568 -4.002 1.00 75.50 92 GLY A C 1
ATOM 656 O O . GLY A 1 92 ? -1.863 -16.174 -3.657 1.00 75.50 92 GLY A O 1
ATOM 657 N N . TRP A 1 93 ? 0.231 -15.477 -3.228 1.00 75.12 93 TRP A N 1
ATOM 658 C CA . TRP A 1 93 ? 0.350 -16.114 -1.915 1.00 75.12 93 TRP A CA 1
ATOM 659 C C . TRP A 1 93 ? -0.293 -15.293 -0.787 1.00 75.12 93 TRP A C 1
ATOM 661 O O . TRP A 1 93 ? -0.851 -15.854 0.151 1.00 75.12 93 TRP A O 1
ATOM 671 N N . LEU A 1 94 ? -0.259 -13.961 -0.888 1.00 73.56 94 LEU A N 1
ATOM 672 C CA . LEU A 1 94 ? -0.823 -13.044 0.109 1.00 73.56 94 LEU A CA 1
ATOM 673 C C . LEU A 1 94 ? -2.359 -13.067 0.177 1.00 73.56 94 LEU A C 1
ATOM 675 O O . LEU A 1 94 ? -2.922 -12.654 1.188 1.00 73.56 94 LEU A O 1
ATOM 679 N N . LEU A 1 95 ? -3.041 -13.533 -0.875 1.00 65.75 95 LEU A N 1
ATOM 680 C CA . LEU A 1 95 ? -4.501 -13.448 -1.006 1.00 65.75 95 LEU A CA 1
ATOM 681 C C . LEU A 1 95 ? -5.302 -14.555 -0.276 1.00 65.75 95 LEU A C 1
ATOM 683 O O . LEU A 1 95 ? -6.505 -14.676 -0.492 1.00 65.75 95 LEU A O 1
ATOM 687 N N . GLY A 1 96 ? -4.684 -15.314 0.636 1.00 62.56 96 GLY A N 1
ATOM 688 C CA . GLY A 1 96 ? -5.388 -16.215 1.564 1.00 62.56 96 GLY A C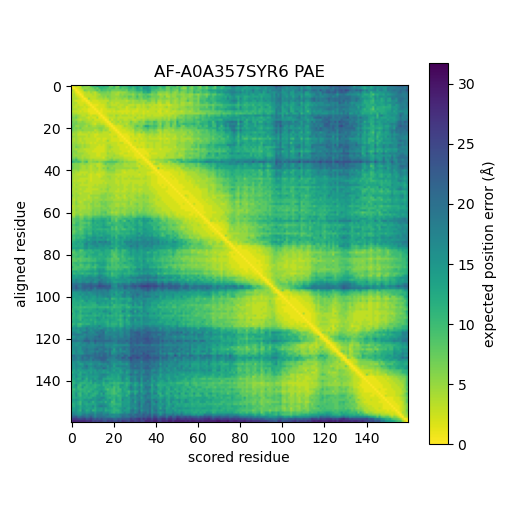A 1
ATOM 689 C C . GLY A 1 96 ? -5.697 -17.618 1.019 1.00 62.56 96 GLY A C 1
ATOM 690 O O . GLY A 1 96 ? -4.957 -18.150 0.196 1.00 62.56 96 GLY A O 1
ATOM 691 N N . GLU A 1 97 ? -6.783 -18.235 1.513 1.00 64.25 97 GLU A N 1
ATOM 692 C CA . GLU A 1 97 ? -7.117 -19.674 1.386 1.00 64.25 97 GLU A CA 1
ATOM 693 C C . GLU A 1 97 ? -7.211 -20.216 -0.056 1.00 64.25 97 GLU A C 1
ATOM 695 O O . GLU A 1 97 ? -7.121 -21.426 -0.259 1.00 64.25 97 GLU A O 1
ATOM 700 N N . ASN A 1 98 ? -7.343 -19.344 -1.065 1.00 76.12 98 ASN A N 1
ATOM 701 C CA . ASN A 1 98 ? -7.468 -19.717 -2.477 1.00 76.12 98 ASN A CA 1
ATOM 702 C C . ASN A 1 98 ? -6.366 -19.072 -3.346 1.00 76.12 98 ASN A C 1
ATOM 704 O O . ASN A 1 98 ? -6.613 -18.055 -4.005 1.00 76.12 98 ASN A O 1
ATOM 708 N N . PRO A 1 99 ? -5.164 -19.674 -3.431 1.00 77.38 99 PRO A N 1
ATOM 709 C CA . PRO A 1 99 ? -4.047 -19.129 -4.213 1.00 77.38 99 PRO A CA 1
ATOM 710 C C . PRO A 1 99 ? -4.348 -19.021 -5.717 1.00 77.38 99 PRO A C 1
ATOM 712 O O . PRO A 1 99 ? -3.809 -18.156 -6.407 1.00 77.38 99 PRO A O 1
ATOM 715 N N . SER A 1 100 ? -5.253 -19.855 -6.240 1.00 80.94 100 SER A N 1
ATOM 716 C CA . SER A 1 100 ? -5.722 -19.767 -7.627 1.00 80.94 100 SER A CA 1
ATOM 717 C C . SER A 1 100 ? -6.458 -18.453 -7.909 1.00 80.94 100 SER A C 1
ATOM 719 O O . SER A 1 100 ? -6.202 -17.824 -8.933 1.00 80.94 100 SER A O 1
ATOM 721 N N . ALA A 1 101 ? -7.318 -17.995 -6.993 1.00 79.88 101 ALA A N 1
ATOM 722 C CA . ALA A 1 101 ? -8.055 -16.742 -7.141 1.00 79.88 101 ALA A CA 1
ATOM 723 C C . ALA A 1 101 ? -7.114 -15.529 -7.140 1.00 79.88 101 ALA A C 1
ATOM 725 O O . ALA A 1 101 ? -7.288 -14.616 -7.949 1.00 79.88 101 ALA A O 1
ATOM 726 N N . GLY A 1 102 ? -6.069 -15.552 -6.304 1.00 81.56 102 GLY A N 1
ATOM 727 C CA . GLY A 1 102 ? -5.031 -14.519 -6.311 1.00 81.56 102 GLY A CA 1
ATOM 728 C C . GLY A 1 102 ? -4.245 -14.477 -7.621 1.00 81.56 102 GLY A C 1
ATOM 729 O O . GLY A 1 102 ? -3.956 -13.397 -8.139 1.00 81.56 102 GLY A O 1
ATOM 730 N N . LEU A 1 103 ? -3.968 -15.638 -8.217 1.00 83.12 103 LEU A N 1
ATOM 731 C CA . LEU A 1 103 ? -3.262 -15.731 -9.495 1.00 83.12 103 LEU A CA 1
ATOM 732 C C . LEU A 1 103 ? -4.120 -15.195 -10.655 1.00 83.12 103 LEU A C 1
ATOM 734 O O . LEU A 1 103 ? -3.619 -14.436 -11.485 1.00 83.12 103 LEU A O 1
ATOM 738 N N . VAL A 1 104 ? -5.426 -15.496 -10.666 1.00 87.19 104 VAL A N 1
ATOM 739 C CA . VAL A 1 104 ? -6.376 -14.927 -11.641 1.00 87.19 104 VAL A CA 1
ATOM 740 C C . VAL A 1 104 ? -6.506 -13.411 -11.475 1.00 87.19 104 VAL A C 1
ATOM 742 O O . VAL A 1 104 ? -6.417 -12.683 -12.462 1.00 87.19 104 VAL A O 1
ATOM 745 N N . ALA A 1 105 ? -6.651 -12.909 -10.245 1.00 84.38 105 ALA A N 1
ATOM 746 C CA . ALA A 1 105 ? -6.708 -11.470 -9.980 1.00 84.38 105 ALA A CA 1
ATOM 747 C C . ALA A 1 105 ? -5.426 -10.752 -10.436 1.00 84.38 105 ALA A C 1
ATOM 749 O O . ALA A 1 105 ? -5.493 -9.699 -11.072 1.00 84.38 105 ALA A O 1
ATOM 750 N N . THR A 1 106 ? -4.259 -11.355 -10.186 1.00 84.62 106 THR A N 1
ATOM 751 C CA . THR A 1 106 ? -2.966 -10.832 -10.651 1.00 84.62 106 THR A CA 1
ATOM 752 C C . THR A 1 106 ? -2.897 -10.797 -12.179 1.00 84.62 106 THR A C 1
ATOM 754 O O . THR A 1 106 ? -2.482 -9.789 -12.749 1.00 84.62 106 THR A O 1
ATOM 757 N N . ALA A 1 107 ? -3.356 -11.852 -12.861 1.00 87.19 107 ALA A N 1
ATOM 758 C CA . ALA A 1 107 ? -3.391 -11.901 -14.322 1.00 87.19 107 ALA A CA 1
ATOM 759 C C . ALA A 1 107 ? -4.300 -10.812 -14.921 1.00 87.19 107 ALA A C 1
ATOM 761 O O . ALA A 1 107 ? -3.900 -10.130 -15.866 1.00 87.19 107 ALA A O 1
ATOM 762 N N . ILE A 1 108 ? -5.485 -10.597 -14.338 1.00 88.12 108 ILE A N 1
ATOM 763 C CA . ILE A 1 108 ? -6.406 -9.523 -14.745 1.00 88.12 108 ILE A CA 1
ATOM 764 C C . ILE A 1 108 ? -5.758 -8.149 -14.528 1.00 88.12 108 ILE A C 1
ATOM 766 O O . ILE A 1 108 ? -5.802 -7.299 -15.416 1.00 88.12 108 ILE A O 1
ATOM 770 N N . GLY A 1 109 ? -5.112 -7.936 -13.379 1.00 87.19 109 GLY A N 1
ATOM 771 C CA . GLY A 1 109 ? -4.411 -6.688 -13.074 1.00 87.19 109 GLY A CA 1
ATOM 772 C C . GLY A 1 109 ? -3.300 -6.372 -14.078 1.00 87.19 109 GLY A C 1
ATOM 773 O O . GLY A 1 109 ? -3.214 -5.245 -14.563 1.00 87.19 109 GLY A O 1
ATOM 774 N N . VAL A 1 110 ? -2.493 -7.370 -14.452 1.00 86.31 110 VAL A N 1
ATOM 775 C CA . VAL A 1 110 ? -1.454 -7.209 -15.482 1.00 86.31 110 VAL A CA 1
ATOM 776 C C . VAL A 1 110 ? -2.071 -6.893 -16.840 1.00 86.31 110 VAL A C 1
ATOM 778 O O . VAL A 1 110 ? -1.599 -5.981 -17.513 1.00 86.31 110 VAL A O 1
ATOM 781 N N . MET A 1 111 ? -3.153 -7.575 -17.225 1.00 86.62 111 MET A N 1
ATOM 782 C CA . MET A 1 111 ? -3.843 -7.293 -18.485 1.00 86.62 111 MET A CA 1
ATOM 783 C C . MET A 1 111 ? -4.292 -5.826 -18.554 1.00 86.62 111 MET A C 1
ATOM 785 O O . MET A 1 111 ? -3.982 -5.136 -19.523 1.00 86.62 111 MET A O 1
ATOM 789 N N . LEU A 1 112 ? -4.931 -5.322 -17.493 1.00 86.25 112 LEU A N 1
ATOM 790 C CA . LEU A 1 112 ? -5.367 -3.925 -17.396 1.00 86.25 112 LEU A CA 1
ATOM 791 C C . LEU A 1 112 ? -4.191 -2.935 -17.400 1.00 86.25 112 LEU A C 1
ATOM 793 O O . LEU A 1 112 ? -4.276 -1.890 -18.042 1.00 86.25 112 LEU A O 1
ATOM 797 N N . ALA A 1 113 ? -3.081 -3.269 -16.736 1.00 83.94 113 ALA A N 1
ATOM 798 C CA . ALA A 1 113 ? -1.880 -2.432 -16.696 1.00 83.94 113 ALA A CA 1
ATOM 799 C C . ALA A 1 113 ? -1.158 -2.340 -18.052 1.00 83.94 113 ALA A C 1
ATOM 801 O O . ALA A 1 113 ? -0.423 -1.384 -18.291 1.00 83.94 113 ALA A O 1
ATOM 802 N N . THR A 1 114 ? -1.361 -3.317 -18.941 1.00 83.62 114 THR A N 1
ATOM 803 C CA . THR A 1 114 ? -0.777 -3.317 -20.293 1.00 83.62 114 THR A CA 1
ATOM 804 C C . THR A 1 114 ? -1.594 -2.548 -21.334 1.00 83.62 114 THR A C 1
ATOM 806 O O . THR A 1 114 ? -1.149 -2.439 -22.476 1.00 83.62 114 THR A O 1
ATOM 809 N N . ILE A 1 115 ? -2.763 -2.009 -20.966 1.00 87.19 115 ILE A N 1
ATOM 810 C CA . ILE A 1 115 ? -3.582 -1.170 -21.851 1.00 87.19 115 ILE A CA 1
ATOM 811 C C . ILE A 1 115 ? -2.902 0.192 -22.042 1.00 87.19 115 ILE A C 1
ATOM 813 O O . ILE A 1 115 ? -2.615 0.885 -21.066 1.00 87.19 115 ILE A O 1
ATOM 817 N N . GLY A 1 116 ? -2.705 0.594 -23.297 1.00 83.25 116 GLY A N 1
ATOM 818 C CA . GLY A 1 116 ? -2.183 1.902 -23.695 1.00 83.25 116 GLY A CA 1
ATOM 819 C C . GLY A 1 116 ? -0.953 1.817 -24.593 1.00 83.25 116 GLY A C 1
ATOM 820 O O . GLY A 1 116 ? -0.671 0.787 -25.209 1.00 83.25 116 GLY A O 1
ATOM 821 N N . VAL A 1 117 ? -0.228 2.930 -24.709 1.00 77.81 117 VAL A N 1
ATOM 822 C CA . VAL A 1 117 ? 0.988 2.999 -25.533 1.00 77.81 117 VAL A CA 1
ATOM 823 C C . VAL A 1 117 ? 2.182 2.409 -24.785 1.00 77.81 117 VAL A C 1
ATOM 825 O O . VAL A 1 117 ? 2.527 2.842 -23.683 1.00 77.81 117 VAL A O 1
ATOM 828 N N . ASP A 1 118 ? 2.851 1.444 -25.414 1.00 78.75 118 ASP A N 1
ATOM 829 C CA . ASP A 1 118 ? 4.097 0.876 -24.910 1.00 78.75 118 ASP A CA 1
ATOM 830 C C . ASP A 1 118 ? 5.212 1.940 -24.907 1.00 78.75 118 ASP A C 1
ATOM 832 O O . ASP A 1 118 ? 5.515 2.549 -25.934 1.00 78.75 118 ASP A O 1
ATOM 836 N N . ARG A 1 119 ? 5.846 2.163 -23.748 1.00 67.69 119 ARG A N 1
ATOM 837 C CA . ARG A 1 119 ? 6.886 3.197 -23.577 1.00 67.69 119 ARG A CA 1
ATOM 838 C C . ARG A 1 119 ? 8.207 2.878 -24.283 1.00 67.69 119 ARG A C 1
ATOM 840 O O . ARG A 1 119 ? 9.002 3.791 -24.482 1.00 67.69 119 ARG A O 1
ATOM 847 N N . CYS A 1 120 ? 8.463 1.619 -24.629 1.00 71.06 120 CYS A N 1
ATOM 848 C CA . CYS A 1 120 ? 9.681 1.199 -25.317 1.00 71.06 120 CYS A CA 1
ATOM 849 C C . CYS A 1 120 ? 9.527 1.266 -26.838 1.00 71.06 120 CYS A C 1
ATOM 851 O O . CYS A 1 120 ? 10.443 1.708 -27.523 1.00 71.06 120 CYS A O 1
ATOM 853 N N . LEU A 1 121 ? 8.386 0.818 -27.366 1.00 74.81 121 LEU A N 1
ATOM 854 C CA . LEU A 1 121 ? 8.173 0.641 -28.808 1.00 74.81 121 LEU A CA 1
ATOM 855 C C . LEU A 1 121 ? 7.222 1.675 -29.424 1.00 74.81 121 LEU A C 1
ATOM 857 O O . LEU A 1 121 ? 7.125 1.751 -30.646 1.00 74.81 121 LEU A O 1
ATOM 861 N N . GLY A 1 122 ? 6.496 2.447 -28.611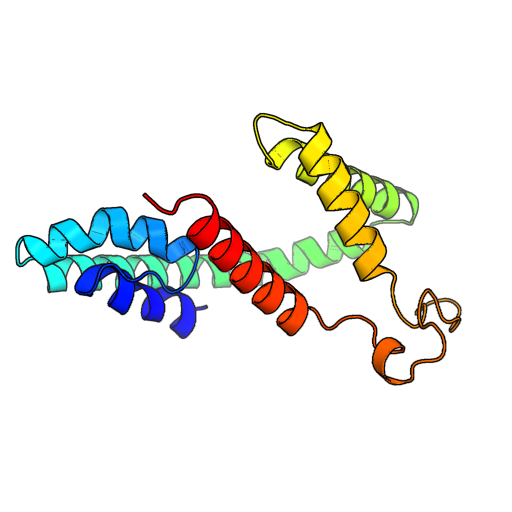 1.00 74.56 122 GLY A N 1
ATOM 862 C CA . GLY A 1 122 ? 5.516 3.431 -29.081 1.00 74.56 122 GLY A CA 1
ATOM 863 C C . GLY A 1 122 ? 4.284 2.816 -29.751 1.00 74.56 122 GLY A C 1
ATOM 864 O O . GLY A 1 122 ? 3.508 3.535 -30.371 1.00 74.56 122 GLY A O 1
ATOM 865 N N . GLN A 1 123 ? 4.106 1.495 -29.651 1.00 79.00 123 GLN A N 1
ATOM 866 C CA . GLN A 1 123 ? 2.966 0.794 -30.234 1.00 79.00 123 GLN A CA 1
ATOM 867 C C . GLN A 1 123 ? 1.795 0.719 -29.258 1.00 79.00 123 GLN A C 1
ATOM 869 O O . GLN A 1 123 ? 1.973 0.556 -28.050 1.00 79.00 123 GLN A O 1
ATOM 874 N N . GLU A 1 124 ? 0.587 0.813 -29.803 1.00 77.75 124 GLU A N 1
ATOM 875 C CA . GLU A 1 124 ? -0.652 0.691 -29.045 1.00 77.75 124 GLU A CA 1
ATOM 876 C C . GLU A 1 124 ? -0.931 -0.766 -28.671 1.00 77.75 124 GLU A C 1
ATOM 878 O O . GLU A 1 124 ? -0.937 -1.659 -29.521 1.00 77.75 124 GLU A O 1
ATOM 883 N N . ARG A 1 125 ? -1.225 -1.005 -27.393 1.00 80.19 125 ARG A N 1
ATOM 884 C CA . ARG A 1 125 ? -1.682 -2.295 -26.878 1.00 80.19 125 ARG A CA 1
ATOM 885 C C . ARG A 1 125 ? -3.066 -2.130 -26.275 1.00 80.19 125 ARG A C 1
ATOM 887 O O . ARG A 1 125 ? -3.264 -1.330 -25.368 1.00 80.19 125 ARG A O 1
ATOM 894 N N . PHE A 1 126 ? -4.032 -2.884 -26.794 1.00 78.69 126 PHE A N 1
ATOM 895 C CA . PHE A 1 126 ? -5.418 -2.881 -26.310 1.00 78.69 126 PHE A CA 1
ATOM 896 C C . PHE A 1 126 ? -6.124 -1.503 -26.338 1.00 78.69 126 PHE A C 1
ATOM 898 O O . PHE A 1 126 ? -7.092 -1.311 -25.610 1.00 78.69 126 PHE A O 1
ATOM 905 N N . SER A 1 127 ? -5.697 -0.551 -27.186 1.00 72.19 127 SER A N 1
ATOM 906 C CA . SER A 1 127 ? -6.371 0.759 -27.331 1.00 72.19 127 SER A CA 1
ATOM 907 C C . SER A 1 127 ? -7.693 0.705 -28.106 1.00 72.19 127 SER A C 1
ATOM 909 O O . SER A 1 127 ? -8.486 1.640 -28.016 1.00 72.19 127 SER A O 1
ATOM 911 N N . PHE A 1 128 ? -7.943 -0.359 -28.883 1.00 77.38 128 PHE A N 1
ATOM 912 C CA . PHE A 1 128 ? -9.155 -0.552 -29.704 1.00 77.38 128 PHE A CA 1
ATOM 913 C C . PHE A 1 128 ? -9.560 0.674 -30.563 1.00 77.38 128 PHE A C 1
ATOM 915 O O . PHE A 1 128 ? -10.733 0.848 -30.880 1.00 77.38 128 PHE A O 1
ATOM 922 N N . GLY A 1 129 ? -8.605 1.541 -30.934 1.00 75.38 129 GLY A N 1
ATOM 923 C CA . GLY A 1 129 ? -8.845 2.774 -31.699 1.00 75.38 129 GLY A CA 1
ATOM 924 C C . GLY A 1 129 ? -9.401 3.963 -30.898 1.00 75.38 129 GLY A C 1
ATOM 925 O O . GLY A 1 129 ? -9.738 4.988 -31.487 1.00 75.38 129 GLY A O 1
ATOM 926 N N . SER A 1 130 ? -9.509 3.865 -29.569 1.00 75.56 130 SER A N 1
ATOM 927 C CA . SER A 1 130 ? -9.999 4.947 -28.709 1.00 75.56 130 SER A CA 1
ATOM 928 C C . SER A 1 130 ? -8.8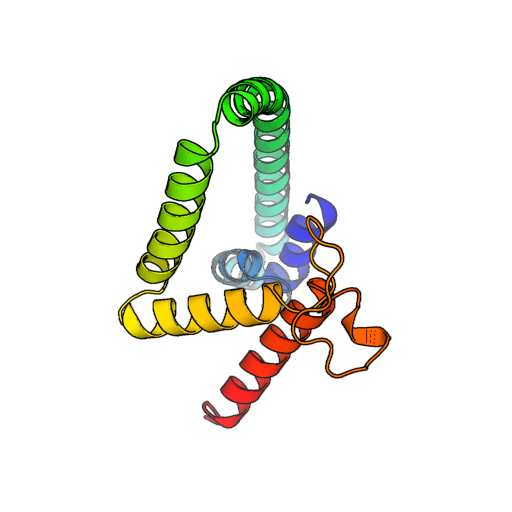59 5.838 -28.217 1.00 75.56 130 SER A C 1
ATOM 930 O O . SER A 1 130 ? -7.969 5.377 -27.505 1.00 75.56 130 SER A O 1
ATOM 932 N N . VAL A 1 131 ? -8.935 7.143 -28.512 1.00 76.31 131 VAL A N 1
ATOM 933 C CA . VAL A 1 131 ? -7.959 8.161 -28.063 1.00 76.31 131 VAL A CA 1
ATOM 934 C C . VAL A 1 131 ? -7.818 8.186 -26.535 1.00 76.31 131 VAL A C 1
ATOM 936 O O . VAL A 1 131 ? -6.725 8.384 -26.014 1.00 76.31 131 VAL A O 1
ATOM 939 N N . ASN A 1 132 ? -8.900 7.908 -25.802 1.00 74.50 132 ASN A N 1
ATOM 940 C CA . ASN A 1 132 ? -8.881 7.886 -24.338 1.00 74.50 132 ASN A CA 1
ATOM 941 C C . ASN A 1 132 ? -8.069 6.717 -23.757 1.00 74.50 132 ASN A C 1
ATOM 943 O O . ASN A 1 132 ? -7.611 6.810 -22.623 1.00 74.50 132 ASN A O 1
ATOM 947 N N . LEU A 1 133 ? -7.878 5.628 -24.510 1.00 75.81 133 LEU A N 1
ATOM 948 C CA . LEU A 1 133 ? -7.113 4.467 -24.048 1.00 75.81 133 LEU A CA 1
ATOM 949 C C . LEU A 1 133 ? -5.611 4.585 -24.339 1.00 75.81 133 LEU A C 1
ATOM 951 O O . LEU A 1 133 ? -4.843 3.809 -23.780 1.00 75.81 133 LEU A O 1
ATOM 955 N N . PHE A 1 134 ? -5.160 5.578 -25.118 1.00 75.62 134 PHE A N 1
ATOM 956 C CA . PHE A 1 134 ? -3.728 5.803 -25.371 1.00 75.62 134 PHE A CA 1
ATOM 957 C C . PHE A 1 134 ? -2.937 6.055 -24.087 1.00 75.62 134 PHE A C 1
ATOM 959 O O . PHE A 1 134 ? -1.819 5.563 -23.935 1.00 75.62 134 PHE A O 1
ATOM 966 N N . SER A 1 135 ? -3.525 6.802 -23.151 1.00 74.50 135 SER A N 1
ATOM 967 C CA . SER A 1 135 ? -2.926 7.073 -21.839 1.00 74.50 135 SER A CA 1
ATOM 968 C C . SER A 1 135 ? -3.045 5.895 -20.863 1.00 74.50 135 SER A C 1
ATOM 970 O O . SER A 1 135 ? -2.558 5.995 -19.737 1.00 74.50 135 SER A O 1
ATOM 972 N N . GLY A 1 136 ? -3.659 4.788 -21.292 1.00 80.94 136 GLY A N 1
ATOM 973 C CA . GLY A 1 136 ? -3.977 3.633 -20.466 1.00 80.94 136 GLY A CA 1
ATOM 974 C C . GLY A 1 136 ? -5.132 3.889 -19.502 1.00 80.94 136 GLY A C 1
ATOM 975 O O . GLY A 1 136 ? -5.769 4.945 -19.503 1.00 80.94 136 GLY A O 1
ATOM 976 N N . VAL A 1 137 ? -5.420 2.899 -18.658 1.00 82.62 137 VAL A N 1
ATOM 977 C CA . VAL A 1 137 ? -6.437 3.047 -17.614 1.00 82.62 137 VAL A CA 1
ATOM 978 C C . VAL A 1 137 ? -5.843 3.820 -16.441 1.00 82.62 137 VAL A C 1
ATOM 980 O O . VAL A 1 137 ? -4.849 3.407 -15.844 1.00 82.62 137 VAL A O 1
ATOM 983 N N . SER A 1 138 ? -6.459 4.948 -16.087 1.00 81.94 138 SER A N 1
ATOM 984 C CA . SER A 1 138 ? -6.008 5.738 -14.942 1.00 81.94 138 SER A CA 1
ATOM 985 C C . SER A 1 138 ? -6.176 4.946 -13.641 1.00 81.94 138 SER A C 1
ATOM 987 O O . SER A 1 138 ? -7.259 4.442 -13.334 1.00 81.94 138 SER A O 1
ATOM 989 N N . PHE A 1 139 ? -5.095 4.863 -12.864 1.00 78.50 139 PHE A N 1
ATOM 990 C CA . PHE A 1 139 ? -5.038 4.072 -11.634 1.00 78.50 139 PHE A CA 1
ATOM 991 C C . PHE A 1 139 ? -6.058 4.536 -10.586 1.00 78.50 139 PHE A C 1
ATOM 993 O O . PHE A 1 139 ? -6.734 3.711 -9.979 1.00 78.50 139 PHE A O 1
ATOM 1000 N N . ILE A 1 140 ? -6.214 5.852 -10.399 1.00 82.56 140 ILE A N 1
ATOM 1001 C CA . ILE A 1 140 ? -7.106 6.406 -9.368 1.00 82.56 140 ILE A CA 1
ATOM 1002 C C . ILE A 1 140 ? -8.580 6.033 -9.645 1.00 82.56 140 ILE A C 1
ATOM 1004 O O . ILE A 1 140 ? -9.199 5.427 -8.769 1.00 82.56 140 ILE A O 1
ATOM 1008 N N . PRO A 1 141 ? -9.156 6.312 -10.836 1.00 85.12 141 PRO A N 1
ATOM 1009 C CA . PRO A 1 141 ? -10.512 5.881 -11.176 1.00 85.12 141 PRO A CA 1
ATOM 1010 C C . PRO A 1 141 ? -10.714 4.368 -11.122 1.00 85.12 141 PRO A C 1
ATOM 1012 O O . PRO A 1 141 ? -11.753 3.929 -10.639 1.00 85.12 141 PRO A O 1
ATOM 1015 N N . LEU A 1 142 ? -9.736 3.577 -11.586 1.00 86.44 142 LEU A N 1
ATOM 1016 C CA . LEU A 1 142 ? -9.809 2.114 -11.537 1.00 86.44 142 LEU A CA 1
ATOM 1017 C C . LEU A 1 142 ? -9.996 1.633 -10.095 1.00 86.44 142 LEU A C 1
ATOM 1019 O O . LEU A 1 142 ? -10.925 0.885 -9.806 1.00 86.44 142 LEU A O 1
ATOM 1023 N N . VAL A 1 143 ? -9.133 2.092 -9.188 1.00 81.69 143 VAL A N 1
ATOM 1024 C CA . VAL A 1 143 ? -9.150 1.673 -7.785 1.00 81.69 143 VAL A CA 1
ATOM 1025 C C . VAL A 1 143 ? -10.446 2.110 -7.101 1.00 81.69 143 VAL A C 1
ATOM 1027 O O . VAL A 1 143 ? -11.109 1.281 -6.482 1.00 81.69 143 VAL A O 1
ATOM 1030 N N . ILE A 1 144 ? -10.858 3.373 -7.257 1.00 82.12 144 ILE A N 1
ATOM 1031 C CA . ILE A 1 144 ? -12.109 3.883 -6.667 1.00 82.12 144 ILE A CA 1
ATOM 1032 C C . ILE A 1 144 ? -13.322 3.111 -7.209 1.00 82.12 144 ILE A C 1
ATOM 1034 O O . ILE A 1 144 ? -14.195 2.714 -6.438 1.00 82.12 144 ILE A O 1
ATOM 1038 N N . GLY A 1 145 ? -13.359 2.859 -8.521 1.00 85.88 145 GLY A N 1
ATOM 1039 C CA . GLY A 1 145 ? -14.421 2.097 -9.169 1.00 85.88 145 GLY A CA 1
ATOM 1040 C C . GLY A 1 145 ? -14.492 0.654 -8.673 1.00 85.88 145 GLY A C 1
ATOM 1041 O O . GLY A 1 145 ? -15.576 0.182 -8.348 1.00 85.88 145 GLY A O 1
ATOM 1042 N N . MET A 1 146 ? -13.349 -0.027 -8.541 1.00 85.12 146 MET A N 1
ATOM 1043 C CA . MET A 1 146 ? -13.290 -1.393 -8.011 1.00 85.12 146 MET A CA 1
ATOM 1044 C C . MET A 1 146 ? -13.725 -1.472 -6.545 1.00 85.12 146 MET A C 1
ATOM 1046 O O . MET A 1 146 ? -14.467 -2.385 -6.189 1.00 85.12 146 MET A O 1
ATOM 1050 N N . PHE A 1 147 ? -13.317 -0.519 -5.701 1.00 78.44 147 PHE A N 1
ATOM 1051 C CA . PHE A 1 147 ? -13.773 -0.463 -4.308 1.00 78.44 147 PHE A CA 1
ATOM 1052 C C . PHE A 1 147 ? -15.284 -0.240 -4.213 1.00 78.44 147 PHE A C 1
ATOM 1054 O O . PHE A 1 147 ? -15.961 -0.974 -3.494 1.00 78.44 147 PHE A O 1
ATOM 1061 N N . GLY A 1 148 ? -15.821 0.725 -4.965 1.00 77.94 148 GLY A N 1
ATOM 1062 C CA . GLY A 1 148 ? -17.263 0.971 -5.012 1.00 77.94 148 GLY A CA 1
ATOM 1063 C C . GLY A 1 148 ? -18.037 -0.241 -5.536 1.00 77.94 148 GLY A C 1
ATOM 1064 O O . GLY A 1 148 ? -19.040 -0.635 -4.952 1.00 77.94 148 GLY A O 1
ATOM 1065 N N . PHE A 1 149 ? -17.537 -0.885 -6.592 1.00 87.00 149 PHE A N 1
ATOM 1066 C CA . PHE A 1 149 ? -18.141 -2.086 -7.164 1.00 87.00 149 PHE A CA 1
ATOM 1067 C C . PHE A 1 149 ? -18.143 -3.262 -6.180 1.00 87.00 149 PHE A C 1
ATOM 1069 O O . PHE A 1 149 ? -19.163 -3.932 -6.037 1.00 87.00 149 PHE A O 1
ATOM 1076 N N . SER A 1 150 ? -17.040 -3.465 -5.454 1.00 83.00 150 SER A N 1
ATOM 1077 C CA . SER A 1 150 ? -16.940 -4.472 -4.394 1.00 83.00 150 SER A CA 1
ATOM 1078 C C . SER A 1 150 ? -17.994 -4.248 -3.304 1.00 83.00 150 SER A C 1
ATOM 1080 O O . SER A 1 150 ? -18.730 -5.170 -2.969 1.00 83.00 150 SER A O 1
ATOM 1082 N N . GLN A 1 151 ? -18.153 -3.008 -2.823 1.00 78.31 151 GLN A N 1
ATOM 1083 C CA . GLN A 1 151 ? -19.172 -2.677 -1.817 1.00 78.31 151 GLN A CA 1
ATOM 1084 C C . GLN A 1 151 ? -20.605 -2.879 -2.324 1.00 78.31 151 GLN A C 1
ATOM 1086 O O . GLN A 1 151 ? -21.462 -3.333 -1.572 1.00 78.31 151 GLN A O 1
ATOM 1091 N N . VAL A 1 152 ? -20.883 -2.554 -3.591 1.00 86.62 152 VAL A N 1
ATOM 1092 C CA . VAL A 1 152 ? -22.211 -2.775 -4.186 1.00 86.62 152 VAL A CA 1
ATOM 1093 C C . VAL A 1 152 ? -22.518 -4.267 -4.293 1.00 86.62 152 VAL A C 1
ATOM 1095 O O . VAL A 1 152 ? -23.628 -4.676 -3.960 1.00 86.62 152 VAL A O 1
ATOM 1098 N N . ILE A 1 153 ? -21.551 -5.084 -4.723 1.00 87.94 153 ILE A N 1
ATOM 1099 C CA . ILE A 1 153 ? -21.707 -6.544 -4.747 1.00 87.94 153 ILE A CA 1
ATOM 1100 C C . ILE A 1 153 ? -21.973 -7.067 -3.340 1.00 87.94 153 ILE A C 1
ATOM 1102 O O . ILE A 1 153 ? -22.924 -7.821 -3.152 1.00 87.94 153 ILE A O 1
ATOM 1106 N N . ASP A 1 154 ? -21.180 -6.640 -2.359 1.00 84.00 154 ASP A N 1
ATOM 1107 C CA . ASP A 1 154 ? -21.329 -7.076 -0.973 1.00 84.00 154 ASP A CA 1
ATOM 1108 C C . ASP A 1 154 ? -22.708 -6.706 -0.413 1.00 84.00 154 ASP A C 1
ATOM 1110 O O . ASP A 1 154 ? -23.387 -7.545 0.162 1.00 84.00 154 ASP A O 1
ATOM 1114 N N . MET A 1 155 ? -23.202 -5.498 -0.698 1.00 84.19 155 MET A N 1
ATOM 1115 C CA . MET A 1 155 ? -24.543 -5.055 -0.301 1.00 84.19 155 MET A CA 1
ATOM 1116 C C . MET A 1 155 ? -25.675 -5.874 -0.947 1.00 84.19 155 MET A C 1
ATOM 1118 O O . MET A 1 155 ? -26.738 -6.048 -0.349 1.00 84.19 155 MET A O 1
ATOM 1122 N N . VAL A 1 156 ? -25.484 -6.347 -2.181 1.00 89.94 156 VAL A N 1
ATOM 1123 C CA . VAL A 1 156 ? -26.475 -7.174 -2.888 1.00 89.94 156 VAL A CA 1
ATOM 1124 C C . VAL A 1 156 ? -26.445 -8.621 -2.392 1.00 89.94 156 VAL A C 1
ATOM 1126 O O . VAL A 1 156 ? -27.503 -9.238 -2.276 1.00 89.94 156 VAL A O 1
ATOM 1129 N N . VAL A 1 157 ? -25.257 -9.155 -2.097 1.00 88.62 157 VAL A N 1
ATOM 1130 C CA . VAL A 1 157 ? -25.053 -10.541 -1.649 1.00 88.62 157 VAL A CA 1
ATOM 1131 C C . VAL A 1 157 ? -25.381 -10.700 -0.164 1.00 88.62 157 VAL A C 1
ATOM 1133 O O . VAL A 1 157 ? -26.192 -11.552 0.189 1.00 88.62 157 VAL A O 1
ATOM 1136 N N . ASN A 1 158 ? -24.826 -9.846 0.697 1.00 76.19 158 ASN A N 1
ATOM 1137 C CA . ASN A 1 158 ? -25.059 -9.820 2.144 1.00 76.19 158 ASN A CA 1
ATOM 1138 C C . ASN A 1 158 ? -26.291 -8.990 2.499 1.00 76.19 158 ASN A C 1
ATOM 1140 O O . ASN A 1 158 ? -26.310 -8.252 3.480 1.00 76.19 158 ASN A O 1
ATOM 1144 N N . ARG A 1 159 ? -27.357 -9.099 1.705 1.00 52.16 159 ARG A N 1
ATOM 1145 C CA . ARG A 1 159 ? -28.650 -8.499 2.037 1.00 52.16 159 ARG A CA 1
ATOM 1146 C C . ARG A 1 159 ? -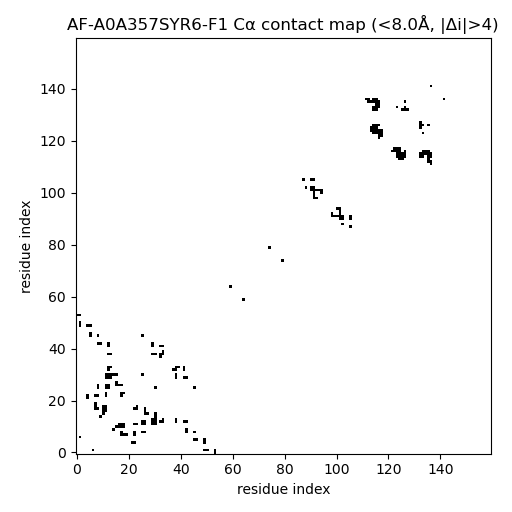29.366 -9.317 3.130 1.00 52.16 159 ARG A C 1
ATOM 1148 O O . ARG A 1 159 ? -30.505 -9.726 2.920 1.00 52.16 159 ARG A O 1
ATOM 1155 N N . ILE A 1 160 ? -28.667 -9.542 4.254 1.00 43.97 160 ILE A N 1
ATOM 1156 C CA . ILE A 1 160 ? -29.096 -9.805 5.644 1.00 43.97 160 ILE A CA 1
ATOM 1157 C C . ILE A 1 160 ? -28.008 -9.235 6.561 1.00 43.97 160 ILE A C 1
ATOM 1159 O O . ILE A 1 160 ? -26.850 -9.684 6.429 1.00 43.97 160 ILE A O 1
#

Foldseek 3Di:
DLCPQLVQLLCLQQPVDGPDPVSVVSNVPRVVCVVVVNNVVSSVVSNVVCVVVVVVVVVCCVVCVVVVVVVVVPDDPVNVVVVVVVVLQVQLVVPPDHSVVSNVVSVVVVLQVQFAADPPPRDGDPCVPPPVRNVGDDPVCVVVVVVVVVVVVCCVVVVD

Radius of gyration: 21.06 Å; Cα contacts (8 Å, |Δi|>4): 129; chains: 1; bounding box: 52×34×59 Å

Solvent-accessible surface area (backbone atoms only — not comparable to full-atom values): 8734 Å² total; per-residue (Å²): 107,69,73,59,63,47,51,26,37,52,41,1,22,75,68,63,47,49,74,45,81,73,21,45,58,46,16,68,63,23,24,62,36,26,75,72,75,38,38,68,58,43,50,50,51,52,45,51,50,50,51,52,52,49,50,52,49,50,54,50,46,64,64,46,43,65,55,55,49,57,54,59,72,67,52,50,74,67,55,50,52,50,49,53,52,48,53,57,54,49,52,16,61,71,58,54,101,45,44,66,59,25,44,52,53,51,51,52,52,50,57,54,69,55,28,8,51,38,90,88,77,71,46,76,31,84,29,90,89,41,78,76,28,47,82,20,70,58,65,67,64,50,51,54,49,51,54,53,50,51,52,52,49,47,55,66,71,58,71,116

Mean predicted aligned error: 10.49 Å

Nearest PDB structures (foldseek):
  4bw5-assembly2_C  TM=1.956E-01  e=6.966E+00  Homo sapiens

pLDDT: mean 81.82, std 7.41, range [43.97, 92.94]

Secondary structure (DSSP, 8-state):
-HHHHHHHHHHHHHHS--SSHHHHHHHHHHHHHIIIIIHHHHHHHHHHHHHHHHHHHHHHHHHHHHHHHHHHHT--HHHHHHHHHHHHHHHHHHT-S-HHHHHHHHHHHHHHHT-EE-TTT--EES-TT-GGGTT---HHHHHHHHHHHHHHHHHHH---

Sequence (160 aa):
YYSNMYGGSFSAILLNIPGDSPAVMTALDGYPLARSGRAGAALSTAICSSFIGGTIGIIILTISGPILAKWGLAFGPAELTLLILFAMTSIGWLLGENPSAGLVATAIGVMLATIGVDRCLGQERFSFGSVNLFSGVSFIPLVIGMFGFSQVIDMVVNRI